Protein AF-A0A950DUD0-F1 (afdb_monomer_lite)

Foldseek 3Di:
DDQDFFLVSQLVPADPVCNVVSVVVVVVCCVVCVQWDWGADPSWIWTADPNHTAKTWHDDPPDIDIDGDDDDPDDDPPVCPVVDDDD

pLDDT: mean 88.32, std 12.58, range [46.16, 97.94]

Structure (mmCIF, N/CA/C/O backbone):
data_AF-A0A950DUD0-F1
#
_entry.id   AF-A0A950DUD0-F1
#
loop_
_atom_site.group_PDB
_atom_site.id
_atom_site.type_symbol
_atom_site.label_atom_id
_atom_site.label_alt_id
_atom_site.label_comp_id
_atom_site.label_asym_id
_atom_site.label_entity_id
_atom_site.label_seq_id
_atom_site.pdbx_PDB_ins_code
_atom_site.Cartn_x
_atom_site.Cartn_y
_atom_site.Cartn_z
_atom_site.occupancy
_atom_site.B_iso_or_equiv
_atom_site.auth_seq_id
_atom_site.auth_comp_id
_atom_site.auth_asym_id
_atom_site.auth_atom_id
_atom_site.pdbx_PDB_model_num
ATOM 1 N N . MET A 1 1 ? 7.369 0.479 18.270 1.00 53.06 1 MET A N 1
ATOM 2 C CA . MET A 1 1 ? 6.452 -0.322 17.432 1.00 53.06 1 MET A CA 1
ATOM 3 C C . MET A 1 1 ? 7.314 -1.077 16.443 1.00 53.06 1 MET A C 1
ATOM 5 O O . MET A 1 1 ? 8.215 -0.456 15.893 1.00 53.06 1 MET A O 1
ATOM 9 N N . ALA A 1 2 ? 7.130 -2.390 16.317 1.00 70.38 2 ALA A N 1
ATOM 10 C CA . ALA A 1 2 ? 7.887 -3.186 15.356 1.00 70.38 2 ALA A CA 1
ATOM 11 C C . ALA A 1 2 ? 7.491 -2.784 13.929 1.00 70.38 2 ALA A C 1
ATOM 13 O O . ALA A 1 2 ? 6.328 -2.463 13.679 1.00 70.38 2 ALA A O 1
ATOM 14 N N . THR A 1 3 ? 8.462 -2.755 13.021 1.00 81.12 3 THR A N 1
ATOM 15 C CA . THR A 1 3 ? 8.191 -2.616 11.589 1.00 81.12 3 THR A CA 1
ATOM 16 C C . THR A 1 3 ? 7.581 -3.934 11.112 1.00 81.12 3 THR A C 1
ATOM 18 O O . THR A 1 3 ? 8.231 -4.959 11.319 1.00 81.12 3 THR A O 1
ATOM 21 N N . PRO A 1 4 ? 6.380 -3.935 10.509 1.00 91.44 4 PRO A N 1
ATOM 22 C CA . PRO A 1 4 ? 5.789 -5.162 9.989 1.00 91.44 4 PRO A CA 1
ATOM 23 C C . PRO A 1 4 ? 6.689 -5.772 8.912 1.00 91.44 4 PRO A C 1
ATOM 25 O O . PRO A 1 4 ? 7.310 -5.041 8.131 1.00 91.44 4 PRO A O 1
ATOM 28 N N . ALA A 1 5 ? 6.782 -7.099 8.894 1.00 93.81 5 ALA A N 1
ATOM 29 C CA . ALA A 1 5 ? 7.632 -7.838 7.968 1.00 93.81 5 ALA A CA 1
ATOM 30 C C . ALA A 1 5 ? 7.096 -7.777 6.532 1.00 93.81 5 ALA A C 1
ATOM 32 O O . ALA A 1 5 ? 7.873 -7.707 5.578 1.00 93.81 5 ALA A O 1
ATOM 33 N N . ASP A 1 6 ? 5.773 -7.755 6.383 1.00 96.50 6 ASP A N 1
ATOM 34 C CA . ASP A 1 6 ? 5.084 -7.722 5.100 1.00 96.50 6 ASP A CA 1
ATOM 35 C C . ASP A 1 6 ? 3.746 -6.961 5.176 1.00 96.50 6 ASP A C 1
ATOM 37 O O . ASP A 1 6 ? 3.375 -6.363 6.193 1.00 96.50 6 ASP A O 1
ATOM 41 N N . VAL A 1 7 ? 3.040 -6.916 4.044 1.00 96.94 7 VAL A N 1
ATOM 42 C CA . VAL A 1 7 ? 1.765 -6.201 3.920 1.00 96.94 7 VAL A CA 1
ATOM 43 C C . VAL A 1 7 ? 0.625 -6.924 4.637 1.00 96.94 7 VAL A C 1
ATOM 45 O O . VAL A 1 7 ? -0.307 -6.257 5.083 1.00 96.94 7 VAL A O 1
ATOM 48 N N . ASP A 1 8 ? 0.684 -8.249 4.779 1.00 97.50 8 ASP A N 1
ATOM 49 C CA . ASP A 1 8 ? -0.318 -8.996 5.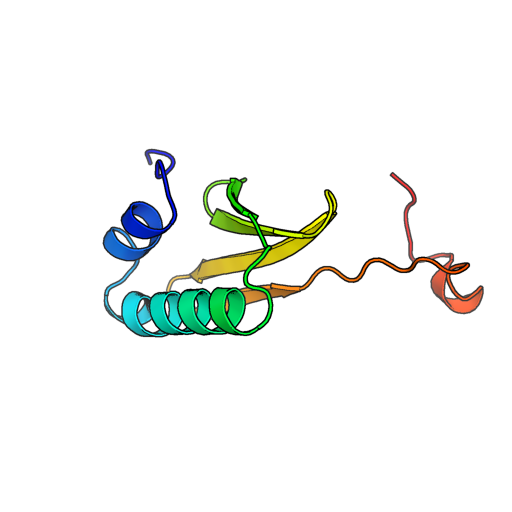541 1.00 97.50 8 ASP A CA 1
ATOM 50 C C . ASP A 1 8 ? -0.242 -8.614 7.020 1.00 97.50 8 ASP A C 1
ATOM 52 O O . ASP A 1 8 ? -1.241 -8.158 7.582 1.00 97.50 8 ASP A O 1
ATOM 56 N N . GLU A 1 9 ? 0.958 -8.650 7.602 1.00 97.06 9 GLU A N 1
ATOM 57 C CA . GLU A 1 9 ? 1.185 -8.232 8.985 1.00 97.06 9 GLU A CA 1
ATOM 58 C C . GLU A 1 9 ? 0.795 -6.763 9.196 1.00 97.06 9 GLU A C 1
ATOM 60 O O . GLU A 1 9 ? 0.124 -6.437 10.176 1.00 97.06 9 GLU A O 1
ATOM 65 N N . TYR A 1 10 ? 1.138 -5.872 8.254 1.00 97.06 10 TYR A N 1
ATOM 66 C CA . TYR A 1 10 ? 0.729 -4.465 8.319 1.00 97.06 10 TYR A CA 1
ATOM 67 C C . TYR A 1 10 ? -0.795 -4.302 8.416 1.00 97.06 10 TYR A C 1
ATOM 69 O O . TYR A 1 10 ? -1.288 -3.489 9.202 1.00 97.06 10 TYR A O 1
ATOM 77 N N . ILE A 1 11 ? -1.546 -5.049 7.604 1.00 97.06 11 ILE A N 1
ATOM 78 C CA . ILE A 1 11 ? -3.010 -4.988 7.586 1.00 97.06 11 ILE A CA 1
ATOM 79 C C . ILE A 1 11 ? -3.585 -5.586 8.871 1.00 97.06 11 ILE A C 1
ATOM 81 O O . ILE A 1 11 ? -4.515 -5.008 9.433 1.00 97.06 11 ILE A O 1
ATOM 85 N N . ASP A 1 12 ? -3.034 -6.696 9.354 1.00 96.38 12 ASP A N 1
ATOM 86 C CA . ASP A 1 12 ? -3.537 -7.396 10.539 1.00 96.38 12 ASP A CA 1
ATOM 87 C C . ASP A 1 12 ? -3.395 -6.557 11.817 1.00 96.38 12 ASP A C 1
ATOM 89 O O . ASP A 1 12 ? -4.294 -6.561 12.664 1.00 96.38 12 ASP A O 1
ATOM 93 N N . VAL A 1 13 ? -2.313 -5.776 11.936 1.00 95.00 13 VAL A N 1
ATOM 94 C CA . VAL A 1 13 ? -2.089 -4.875 13.083 1.00 95.00 13 VAL A CA 1
ATOM 95 C C . VAL A 1 13 ? -2.741 -3.497 12.920 1.00 95.00 13 VAL A C 1
ATOM 97 O O . VAL A 1 13 ? -2.764 -2.705 13.869 1.00 95.00 13 VAL A O 1
ATOM 100 N N . ALA A 1 14 ? -3.271 -3.178 11.736 1.00 94.81 14 ALA A N 1
ATOM 101 C CA . ALA A 1 14 ? -3.992 -1.932 11.509 1.00 94.81 14 ALA A CA 1
ATOM 102 C C . ALA A 1 14 ? -5.326 -1.913 12.273 1.00 94.81 14 ALA A C 1
ATOM 104 O O . ALA A 1 14 ? -5.873 -2.941 12.676 1.00 94.81 14 ALA A O 1
ATOM 105 N N . GLN A 1 15 ? -5.891 -0.715 12.449 1.00 93.88 15 GLN A N 1
ATOM 106 C CA . GLN A 1 15 ? -7.188 -0.568 13.109 1.00 93.88 15 GLN A CA 1
ATOM 107 C C . GLN A 1 15 ? -8.260 -1.397 12.384 1.00 93.88 15 GLN A C 1
ATOM 109 O O . GLN A 1 15 ? -8.335 -1.300 11.157 1.00 93.88 15 GLN A O 1
ATOM 114 N N . PRO A 1 16 ? -9.139 -2.128 13.101 1.00 94.69 16 PRO A N 1
ATOM 115 C CA . PRO A 1 16 ? -10.135 -3.010 12.485 1.00 94.69 16 PRO A CA 1
ATOM 116 C C . PRO A 1 16 ? -10.989 -2.335 11.405 1.00 94.69 16 PRO A C 1
ATOM 118 O O . PRO A 1 16 ? -11.301 -2.941 10.388 1.00 94.69 16 PRO A O 1
ATOM 121 N N . ALA A 1 17 ? -11.310 -1.050 11.587 1.00 94.19 17 ALA A N 1
ATOM 122 C CA . ALA A 1 17 ? -12.078 -0.270 10.619 1.00 94.19 17 ALA A CA 1
ATOM 123 C C . ALA A 1 17 ? -11.332 -0.002 9.294 1.00 94.19 17 ALA A C 1
ATOM 125 O O . ALA A 1 17 ? -11.972 0.189 8.265 1.00 94.19 17 ALA A O 1
ATOM 126 N N . ALA A 1 18 ? -9.995 0.016 9.302 1.00 95.88 18 ALA A N 1
ATOM 127 C CA . ALA A 1 18 ? -9.176 0.259 8.115 1.00 95.88 18 ALA A CA 1
ATOM 128 C C . ALA A 1 18 ? -8.858 -1.030 7.340 1.00 95.88 18 ALA A C 1
ATOM 130 O O . ALA A 1 18 ? -8.693 -0.972 6.123 1.00 95.88 18 ALA A O 1
ATOM 131 N N . GLN A 1 19 ? -8.796 -2.188 8.010 1.00 96.50 19 GLN A N 1
ATOM 132 C CA . GLN A 1 19 ? -8.367 -3.451 7.390 1.00 96.50 19 GLN A CA 1
ATOM 133 C C . GLN A 1 19 ? -9.136 -3.812 6.106 1.00 96.50 19 GLN A C 1
ATOM 135 O O . GLN A 1 19 ? -8.476 -4.151 5.122 1.00 96.50 19 GLN A O 1
ATOM 140 N N . PRO A 1 20 ? -10.483 -3.699 6.039 1.00 96.81 20 PRO A N 1
ATOM 141 C CA . PRO A 1 20 ? -11.221 -4.017 4.816 1.00 96.81 20 PRO A CA 1
ATOM 142 C C . PRO A 1 20 ? -10.796 -3.137 3.638 1.00 96.81 20 PRO A C 1
ATOM 144 O O . PRO A 1 20 ? -10.585 -3.636 2.534 1.00 96.81 20 PRO A O 1
ATOM 147 N N . LEU A 1 21 ? -10.606 -1.838 3.886 1.00 96.31 21 LEU A N 1
ATOM 148 C CA . LEU A 1 21 ? -10.204 -0.883 2.857 1.00 96.31 21 LEU A CA 1
ATOM 149 C C . LEU A 1 21 ? -8.761 -1.121 2.396 1.00 96.31 21 LEU A C 1
ATOM 151 O O . LEU A 1 21 ? -8.491 -1.060 1.201 1.00 96.31 21 LEU A O 1
ATOM 155 N N . LEU A 1 22 ? -7.846 -1.442 3.316 1.00 97.25 22 LEU A N 1
ATOM 156 C CA . LEU A 1 22 ? -6.454 -1.765 2.981 1.00 97.25 22 LEU A CA 1
ATOM 157 C C . LEU A 1 22 ? -6.350 -3.042 2.135 1.00 97.25 22 LEU A C 1
ATOM 159 O O . LEU A 1 22 ? -5.599 -3.071 1.158 1.00 97.25 22 LEU A O 1
ATOM 163 N N . ARG A 1 23 ? -7.116 -4.090 2.480 1.00 97.94 23 ARG A N 1
ATOM 164 C CA . ARG A 1 23 ? -7.163 -5.333 1.689 1.00 97.94 23 ARG A CA 1
ATOM 165 C C . ARG A 1 23 ? -7.710 -5.077 0.293 1.00 97.94 23 ARG A C 1
ATOM 167 O O . ARG A 1 23 ? -7.146 -5.585 -0.674 1.00 97.94 23 ARG A O 1
ATOM 174 N N . GLU A 1 24 ? -8.760 -4.267 0.184 1.00 97.19 24 GLU A N 1
ATOM 175 C CA . GLU A 1 24 ? -9.323 -3.903 -1.115 1.00 97.19 24 GLU A CA 1
ATOM 176 C C . GLU A 1 24 ? -8.325 -3.102 -1.957 1.00 97.19 24 GLU A C 1
ATOM 178 O O . GLU A 1 24 ? -8.128 -3.409 -3.131 1.00 97.19 24 GLU A O 1
ATOM 183 N N . PHE A 1 25 ? -7.607 -2.152 -1.352 1.00 95.56 25 PHE A N 1
ATOM 184 C CA . PHE A 1 25 ? -6.563 -1.396 -2.046 1.00 95.56 25 PHE A CA 1
ATOM 185 C C . PHE A 1 25 ? -5.444 -2.299 -2.573 1.00 95.56 25 PHE A C 1
ATOM 187 O O . PHE A 1 25 ? -5.101 -2.236 -3.755 1.00 95.56 25 PHE A O 1
ATOM 194 N N . ARG A 1 26 ? -4.923 -3.197 -1.729 1.00 97.31 26 ARG A N 1
ATOM 195 C CA . ARG A 1 26 ? -3.932 -4.209 -2.130 1.00 97.31 26 ARG A CA 1
ATOM 196 C C . ARG A 1 26 ? -4.436 -5.066 -3.290 1.00 97.31 26 ARG A C 1
ATOM 198 O O . ARG A 1 26 ? -3.697 -5.294 -4.247 1.00 97.31 26 ARG A O 1
ATOM 205 N N . ARG A 1 27 ? -5.690 -5.530 -3.226 1.00 97.94 27 ARG A N 1
ATOM 206 C CA . ARG A 1 27 ? -6.313 -6.335 -4.287 1.00 97.94 27 ARG A CA 1
ATOM 207 C C . ARG A 1 27 ? -6.380 -5.563 -5.604 1.00 97.94 27 ARG A C 1
ATOM 209 O O . ARG A 1 27 ? -6.010 -6.113 -6.638 1.00 97.94 27 ARG A O 1
ATOM 216 N N . LEU A 1 28 ? -6.824 -4.307 -5.565 1.00 96.94 28 LEU A N 1
ATOM 217 C CA . LEU A 1 28 ? -6.929 -3.448 -6.745 1.00 96.94 28 LEU A CA 1
ATOM 218 C C . LEU A 1 28 ? -5.563 -3.189 -7.384 1.00 96.94 28 LEU A C 1
ATOM 220 O O . LEU A 1 28 ? -5.437 -3.332 -8.596 1.00 96.94 28 LEU A O 1
ATOM 224 N N . ILE A 1 29 ? -4.534 -2.888 -6.586 1.00 95.31 29 ILE A N 1
ATOM 225 C CA . ILE A 1 29 ? -3.173 -2.666 -7.099 1.00 95.31 29 ILE A CA 1
ATOM 226 C C . ILE A 1 29 ? -2.651 -3.929 -7.792 1.00 95.31 29 ILE A C 1
ATOM 228 O O . ILE A 1 29 ? -2.205 -3.857 -8.934 1.00 95.31 29 ILE A O 1
ATOM 232 N N . ARG A 1 30 ? -2.765 -5.095 -7.141 1.00 96.06 30 ARG A N 1
ATOM 233 C CA . ARG A 1 30 ? -2.290 -6.373 -7.701 1.00 96.06 30 ARG A CA 1
ATOM 234 C C . ARG A 1 30 ? -3.074 -6.820 -8.936 1.00 96.06 30 ARG A C 1
ATOM 236 O O . ARG A 1 30 ? -2.523 -7.532 -9.766 1.00 96.06 30 ARG A O 1
ATOM 243 N N . ALA A 1 31 ? -4.342 -6.429 -9.058 1.00 97.56 31 ALA A N 1
ATOM 244 C CA . ALA A 1 31 ? -5.141 -6.692 -10.251 1.00 97.56 31 ALA A CA 1
ATOM 245 C C . ALA A 1 31 ? -4.789 -5.742 -11.407 1.00 97.56 31 ALA A C 1
ATOM 247 O O . ALA A 1 31 ? -4.757 -6.170 -12.556 1.00 97.56 31 ALA A O 1
ATOM 248 N N . ALA A 1 32 ? -4.531 -4.466 -11.107 1.00 95.81 32 ALA A N 1
ATOM 249 C CA . ALA A 1 32 ? -4.211 -3.455 -12.109 1.00 95.81 32 ALA A CA 1
ATOM 250 C C . ALA A 1 32 ? -2.777 -3.583 -12.644 1.00 95.81 32 ALA A C 1
ATOM 252 O O . ALA A 1 32 ? -2.550 -3.368 -13.832 1.00 95.81 32 ALA A O 1
ATOM 253 N N . VAL A 1 33 ? -1.821 -3.928 -11.775 1.00 95.00 33 VAL A N 1
ATOM 254 C CA . VAL A 1 33 ? -0.398 -4.069 -12.117 1.00 95.00 33 VAL A CA 1
ATOM 255 C C . VAL A 1 33 ? 0.162 -5.350 -11.480 1.00 95.00 33 VAL A C 1
ATOM 257 O O . VAL A 1 33 ? 0.823 -5.290 -10.440 1.00 95.00 33 VAL A O 1
ATOM 260 N N . PRO A 1 34 ? -0.110 -6.533 -12.064 1.00 95.31 34 PRO A N 1
ATOM 261 C CA . PRO A 1 34 ? 0.305 -7.821 -11.501 1.00 95.31 34 PRO A CA 1
ATOM 262 C C . PRO A 1 34 ? 1.819 -7.986 -11.334 1.00 95.31 34 PRO A C 1
ATOM 264 O O . PRO A 1 34 ? 2.260 -8.757 -10.483 1.00 95.31 34 PRO A O 1
ATOM 267 N N . GLU A 1 35 ? 2.618 -7.274 -12.130 1.00 95.44 35 GLU A N 1
ATOM 268 C CA . GLU A 1 35 ? 4.082 -7.315 -12.086 1.00 95.44 35 GLU A CA 1
ATOM 269 C C . GLU A 1 35 ? 4.688 -6.339 -11.065 1.00 95.44 35 GLU A C 1
ATOM 271 O O . GLU A 1 35 ? 5.913 -6.274 -10.934 1.00 95.44 35 GLU A O 1
ATOM 276 N N . ALA A 1 36 ? 3.866 -5.556 -10.356 1.00 95.88 36 ALA A N 1
ATOM 277 C CA . ALA A 1 36 ? 4.354 -4.697 -9.287 1.00 95.88 36 ALA A CA 1
ATOM 278 C C . ALA A 1 36 ? 4.886 -5.542 -8.119 1.00 95.88 36 ALA A C 1
ATOM 280 O O . ALA A 1 36 ? 4.226 -6.472 -7.647 1.00 95.88 36 ALA A O 1
ATOM 281 N N . SER A 1 37 ? 6.073 -5.199 -7.621 1.00 96.06 37 SER A N 1
ATOM 282 C CA . SER A 1 37 ? 6.651 -5.836 -6.445 1.00 96.06 37 SER A CA 1
ATOM 283 C C . SER A 1 37 ? 6.140 -5.171 -5.172 1.00 96.06 37 SER A C 1
ATOM 285 O O . SER A 1 37 ? 6.181 -3.953 -5.010 1.00 96.06 37 SER A O 1
ATOM 287 N N . GLU A 1 38 ? 5.643 -5.998 -4.260 1.00 96.44 38 GLU A N 1
ATOM 288 C CA . GLU A 1 38 ? 5.108 -5.588 -2.968 1.00 96.44 38 GLU A CA 1
ATOM 289 C C . GLU A 1 38 ? 6.194 -5.676 -1.887 1.00 96.44 38 GLU A C 1
ATOM 291 O O . GLU A 1 38 ? 6.910 -6.674 -1.792 1.00 96.44 38 GLU A O 1
ATOM 296 N N . ARG A 1 39 ? 6.318 -4.633 -1.059 1.00 95.75 39 ARG A N 1
ATOM 297 C CA . ARG A 1 39 ? 7.261 -4.573 0.070 1.00 95.75 39 ARG A CA 1
ATOM 298 C C . ARG A 1 39 ? 6.773 -3.632 1.167 1.00 95.75 39 ARG A C 1
ATOM 300 O O . ARG A 1 39 ? 5.896 -2.798 0.944 1.00 95.75 39 ARG A O 1
ATOM 307 N N . ILE A 1 40 ? 7.425 -3.690 2.325 1.00 96.06 40 ILE A N 1
ATOM 308 C CA . ILE A 1 40 ? 7.321 -2.657 3.359 1.00 96.06 40 ILE A CA 1
ATOM 309 C C . ILE A 1 40 ? 8.463 -1.649 3.189 1.00 96.06 40 ILE A C 1
ATOM 311 O O . ILE A 1 40 ? 9.639 -2.008 3.131 1.00 96.06 40 ILE A O 1
ATOM 315 N N . SER A 1 41 ? 8.121 -0.365 3.092 1.00 94.19 41 SER A N 1
ATOM 316 C CA . SER A 1 41 ? 9.075 0.750 3.096 1.00 94.19 41 SER A CA 1
ATOM 317 C C . SER A 1 41 ? 8.526 1.868 3.969 1.00 94.19 41 SER A C 1
ATOM 319 O O . SER A 1 41 ? 7.335 2.156 3.925 1.00 94.19 41 SER A O 1
ATOM 321 N N . TYR A 1 42 ? 9.377 2.488 4.790 1.00 91.62 42 TYR A N 1
ATOM 322 C CA . TYR A 1 42 ? 8.947 3.496 5.774 1.00 91.62 42 TYR A CA 1
ATOM 323 C C . TYR A 1 42 ? 7.824 3.001 6.711 1.00 91.62 42 TYR A C 1
ATOM 325 O O . TYR A 1 42 ? 6.994 3.782 7.164 1.00 91.62 42 TYR A O 1
ATOM 333 N N . GLY A 1 43 ? 7.779 1.689 6.978 1.00 93.38 43 GLY A N 1
ATOM 334 C CA . GLY A 1 43 ? 6.725 1.061 7.780 1.00 93.38 43 GLY A CA 1
ATOM 335 C C . GLY A 1 43 ? 5.356 0.995 7.098 1.00 93.38 43 GLY A C 1
ATOM 336 O O . GLY A 1 43 ? 4.359 0.829 7.792 1.00 93.38 43 GLY A O 1
ATOM 337 N N . MET A 1 44 ? 5.288 1.145 5.771 1.00 94.94 44 MET A N 1
ATOM 338 C CA . MET A 1 44 ? 4.045 1.167 4.997 1.00 94.94 44 MET A CA 1
ATOM 339 C C . MET A 1 44 ? 4.116 0.227 3.781 1.00 94.94 44 MET A C 1
ATOM 341 O O . MET A 1 44 ? 5.188 0.092 3.173 1.00 94.94 44 MET A O 1
ATOM 345 N N . PRO A 1 45 ? 2.986 -0.375 3.373 1.00 97.38 45 PRO A N 1
ATOM 346 C CA . PRO A 1 45 ? 2.850 -1.061 2.096 1.00 97.38 45 PRO A CA 1
ATOM 347 C C . PRO A 1 45 ? 3.261 -0.169 0.929 1.00 97.38 45 PRO A C 1
ATOM 349 O O . PRO A 1 45 ? 2.808 0.969 0.791 1.00 97.38 45 PRO A O 1
ATOM 352 N N . THR A 1 46 ? 4.156 -0.696 0.105 1.00 96.94 46 THR A N 1
ATOM 353 C CA . THR A 1 46 ? 4.796 0.006 -1.001 1.00 96.94 46 THR A CA 1
ATOM 354 C C . THR A 1 46 ? 4.870 -0.918 -2.206 1.00 96.94 46 THR A C 1
ATOM 356 O O . THR A 1 46 ? 5.276 -2.073 -2.072 1.00 96.94 46 THR A O 1
ATOM 359 N N . TYR A 1 47 ? 4.513 -0.389 -3.372 1.00 97.00 47 TYR A N 1
ATOM 360 C CA . TYR A 1 47 ? 4.520 -1.110 -4.637 1.00 97.00 47 TYR A CA 1
ATOM 361 C C . TYR A 1 47 ? 5.471 -0.424 -5.603 1.00 97.00 47 TYR A C 1
ATOM 363 O O . TYR A 1 47 ? 5.316 0.766 -5.898 1.00 97.00 47 TYR A O 1
ATOM 371 N N . ASP A 1 48 ? 6.440 -1.187 -6.095 1.00 95.06 48 ASP A N 1
ATOM 372 C CA . ASP A 1 48 ? 7.383 -0.747 -7.114 1.00 95.06 48 ASP A CA 1
ATOM 373 C C . ASP A 1 48 ? 7.036 -1.426 -8.450 1.00 95.06 48 ASP A C 1
ATOM 375 O O . ASP A 1 48 ? 6.714 -2.610 -8.498 1.00 95.06 48 ASP A O 1
ATOM 379 N N . TYR A 1 49 ? 7.109 -0.692 -9.555 1.00 94.00 49 TYR A N 1
ATOM 380 C CA . TYR A 1 49 ? 6.921 -1.209 -10.908 1.00 94.00 49 TYR A CA 1
ATOM 381 C C . TYR A 1 49 ? 8.111 -0.789 -11.768 1.00 94.00 49 TYR A C 1
ATOM 383 O O . TYR A 1 49 ? 8.498 0.376 -11.771 1.00 94.00 49 TYR A O 1
ATOM 391 N N . ARG A 1 50 ? 8.731 -1.748 -12.471 1.00 91.50 50 ARG A N 1
ATOM 392 C CA . ARG A 1 50 ? 9.909 -1.515 -13.338 1.00 91.50 50 ARG A CA 1
ATOM 393 C C . ARG A 1 50 ? 11.053 -0.738 -12.659 1.00 91.50 50 ARG A C 1
ATOM 395 O O . ARG A 1 50 ? 11.718 0.080 -13.281 1.00 91.50 50 ARG A O 1
ATOM 402 N N . GLY A 1 51 ? 11.292 -1.004 -11.374 1.00 88.56 51 GLY A N 1
ATOM 403 C CA . GLY A 1 51 ? 12.361 -0.360 -10.599 1.00 88.56 51 GLY A CA 1
ATOM 404 C C . GLY A 1 51 ? 12.018 1.032 -10.058 1.00 88.56 51 GLY A C 1
ATOM 405 O O . GLY A 1 51 ? 12.841 1.629 -9.369 1.00 88.56 51 GLY A O 1
ATOM 406 N N . GLN A 1 52 ? 10.807 1.528 -10.311 1.00 90.88 52 GLN A N 1
ATOM 407 C CA . GLN A 1 52 ? 10.315 2.814 -9.831 1.00 90.88 52 GLN A CA 1
ATOM 408 C C . GLN A 1 52 ? 9.166 2.631 -8.840 1.00 90.88 52 GLN A C 1
ATOM 410 O O . GLN A 1 52 ? 8.378 1.694 -8.936 1.00 90.88 52 GLN A O 1
ATOM 415 N N . ARG A 1 53 ? 9.045 3.547 -7.880 1.00 92.75 53 ARG A N 1
ATOM 416 C CA . ARG A 1 53 ? 7.965 3.505 -6.892 1.00 92.75 53 ARG A CA 1
ATOM 417 C C . ARG A 1 53 ? 6.650 3.941 -7.515 1.00 92.75 53 ARG A C 1
ATOM 419 O O . ARG A 1 53 ? 6.559 5.073 -7.968 1.00 92.75 53 ARG A O 1
ATOM 426 N N . LEU A 1 54 ? 5.643 3.079 -7.503 1.00 93.75 54 LEU A N 1
ATOM 427 C CA . LEU A 1 54 ? 4.350 3.358 -8.119 1.00 93.75 54 LEU A CA 1
ATOM 428 C C . LEU A 1 54 ? 3.368 3.959 -7.110 1.00 93.75 54 LEU A C 1
ATOM 430 O O . LEU A 1 54 ? 2.830 5.047 -7.311 1.00 93.75 54 LEU A O 1
ATOM 434 N N . VAL A 1 55 ? 3.130 3.244 -6.010 1.00 95.50 55 VAL A N 1
ATOM 435 C CA . VAL A 1 55 ? 2.132 3.639 -5.014 1.00 95.50 55 VAL A CA 1
ATOM 436 C C . VAL A 1 55 ? 2.509 3.140 -3.627 1.00 95.50 55 VAL A C 1
ATOM 438 O O . VAL A 1 55 ? 3.070 2.056 -3.464 1.00 95.50 55 VAL A O 1
ATOM 441 N N . LEU A 1 56 ? 2.188 3.938 -2.616 1.00 95.62 56 LEU A N 1
ATOM 442 C CA . LEU A 1 56 ? 2.197 3.531 -1.216 1.00 95.62 56 LEU A CA 1
ATOM 443 C C . LEU A 1 56 ? 0.831 3.825 -0.614 1.00 95.62 56 LEU A C 1
ATOM 445 O O . LEU A 1 56 ? 0.129 4.735 -1.061 1.00 95.62 56 LEU A O 1
ATOM 449 N N . PHE A 1 57 ? 0.473 3.115 0.444 1.00 96.44 57 PHE A N 1
ATOM 450 C CA . PHE A 1 57 ? -0.696 3.476 1.233 1.00 96.44 57 PHE A CA 1
ATOM 451 C C . PHE A 1 57 ? -0.464 3.220 2.713 1.00 96.44 57 PHE A C 1
ATOM 453 O O . PHE A 1 57 ? 0.389 2.421 3.096 1.00 96.44 57 PHE A O 1
ATOM 460 N N . SER A 1 58 ? -1.220 3.915 3.557 1.00 95.75 58 SER A N 1
ATOM 461 C CA . SER A 1 58 ? -1.107 3.782 5.005 1.00 95.75 58 SER A CA 1
ATOM 462 C C . SER A 1 58 ? -2.431 3.978 5.725 1.00 95.75 58 SER A C 1
ATOM 464 O O . SER A 1 58 ? -3.333 4.661 5.247 1.00 95.75 58 SER A O 1
ATOM 466 N N . ALA A 1 59 ? -2.552 3.371 6.899 1.00 95.81 59 ALA A N 1
ATOM 467 C CA . ALA A 1 59 ? -3.683 3.526 7.793 1.00 95.81 59 ALA A CA 1
ATOM 468 C C . ALA A 1 59 ? -3.416 4.633 8.818 1.00 95.81 59 ALA A C 1
ATOM 470 O O . ALA A 1 59 ? -2.460 4.576 9.594 1.00 95.81 59 ALA A O 1
ATOM 471 N N . ALA A 1 60 ? -4.311 5.613 8.865 1.00 90.94 60 ALA A N 1
ATOM 472 C CA . ALA A 1 60 ? -4.409 6.593 9.935 1.00 90.94 60 ALA A CA 1
ATOM 473 C C . ALA A 1 60 ? -5.640 6.301 10.808 1.00 90.94 60 ALA A C 1
ATOM 475 O O . ALA A 1 60 ? -6.485 5.471 10.485 1.00 90.94 60 ALA A O 1
ATOM 476 N N . LYS A 1 61 ? -5.790 7.033 11.920 1.00 87.75 61 LYS A N 1
ATOM 477 C CA . LYS A 1 61 ? -6.874 6.796 12.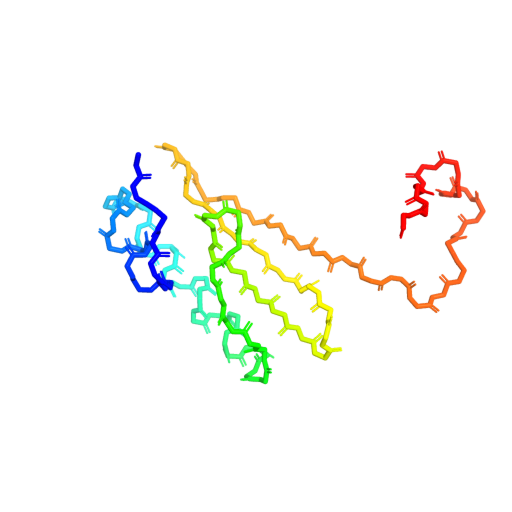896 1.00 87.75 61 LYS A CA 1
ATOM 478 C C . LYS A 1 61 ? -8.297 6.905 12.332 1.00 87.75 61 LYS A C 1
ATOM 480 O O . LYS A 1 61 ? -9.234 6.440 12.965 1.00 87.75 61 LYS A O 1
ATOM 485 N N . LYS A 1 62 ? -8.484 7.628 11.227 1.00 90.12 62 LYS A N 1
ATOM 486 C CA . LYS A 1 62 ? -9.811 7.934 10.664 1.00 90.12 62 LYS A CA 1
ATOM 487 C C . LYS A 1 62 ? -9.879 7.788 9.144 1.00 90.12 62 LYS A C 1
ATOM 489 O O . LYS A 1 62 ? -10.921 8.067 8.567 1.00 90.12 62 LYS A O 1
ATOM 494 N N . HIS A 1 63 ? -8.775 7.433 8.494 1.00 91.19 63 HIS A N 1
ATOM 495 C CA . HIS A 1 63 ? -8.690 7.365 7.039 1.00 91.19 63 HIS A CA 1
ATOM 496 C C . HIS A 1 63 ? -7.551 6.444 6.607 1.00 91.19 63 HIS A C 1
ATOM 498 O O . HIS A 1 63 ? -6.669 6.118 7.402 1.00 91.19 63 HIS A O 1
ATOM 504 N N . VAL A 1 64 ? -7.568 6.066 5.332 1.00 94.88 64 VAL A N 1
ATOM 505 C CA . VAL A 1 64 ? -6.434 5.461 4.635 1.00 94.88 64 VAL A CA 1
ATOM 506 C C . VAL A 1 64 ? -5.863 6.513 3.693 1.00 94.88 64 VAL A C 1
ATOM 508 O O . VAL A 1 64 ? -6.610 7.135 2.938 1.00 94.88 64 VAL A O 1
ATOM 511 N N . SER A 1 65 ? -4.557 6.733 3.767 1.00 95.00 65 SER A N 1
ATOM 512 C CA . SER A 1 65 ? -3.827 7.623 2.870 1.00 95.00 65 SER A CA 1
ATOM 513 C C . SER A 1 65 ? -3.269 6.827 1.704 1.00 95.00 65 SER A C 1
ATOM 515 O O . SER A 1 65 ? -2.786 5.712 1.891 1.00 95.00 65 SER A O 1
ATOM 517 N N . VAL A 1 66 ? -3.302 7.416 0.513 1.00 94.19 66 VAL A N 1
ATOM 518 C CA . VAL A 1 66 ? -2.775 6.821 -0.717 1.00 94.19 66 VAL A CA 1
ATOM 519 C C . VAL A 1 66 ? -1.835 7.827 -1.355 1.00 94.19 66 VAL A C 1
ATOM 521 O O . VAL A 1 66 ? -2.201 8.980 -1.574 1.00 94.19 66 VAL A O 1
ATOM 524 N N . TYR A 1 67 ? -0.624 7.378 -1.649 1.00 93.25 67 TYR A N 1
ATOM 525 C CA . TYR A 1 67 ? 0.442 8.177 -2.227 1.00 93.25 67 TYR A CA 1
ATOM 526 C C . TYR A 1 67 ? 0.756 7.595 -3.599 1.00 93.25 67 TYR A C 1
ATOM 528 O O . TYR A 1 67 ? 1.495 6.618 -3.704 1.00 93.25 67 TYR A O 1
ATOM 536 N N . ALA A 1 68 ? 0.152 8.160 -4.642 1.00 89.38 68 ALA A N 1
ATOM 537 C CA . ALA A 1 68 ? 0.475 7.821 -6.021 1.00 89.38 68 ALA A CA 1
ATOM 538 C C . ALA A 1 68 ? 1.675 8.659 -6.465 1.00 89.38 68 ALA A C 1
ATOM 540 O O . ALA A 1 68 ? 1.648 9.886 -6.353 1.00 89.38 68 ALA A O 1
ATOM 541 N N . LEU A 1 69 ? 2.726 7.997 -6.939 1.00 87.44 69 LEU A N 1
ATOM 542 C CA . LEU A 1 69 ? 3.894 8.679 -7.473 1.00 87.44 69 LEU A CA 1
ATOM 543 C C . LEU A 1 69 ? 3.791 8.696 -8.991 1.00 87.44 69 LEU A C 1
ATOM 545 O O . LEU A 1 69 ? 3.543 7.674 -9.629 1.00 87.44 69 LEU A O 1
ATOM 549 N N . VAL A 1 70 ? 3.984 9.881 -9.554 1.00 79.75 70 VAL A N 1
ATOM 550 C CA . VAL A 1 70 ? 4.016 10.085 -10.997 1.00 79.75 70 VAL A CA 1
ATOM 551 C C . VAL A 1 70 ? 5.474 10.236 -11.394 1.00 79.75 70 VAL A C 1
ATOM 553 O O . VAL A 1 70 ? 6.162 11.126 -10.896 1.00 79.75 70 VAL A O 1
ATOM 556 N N . HIS A 1 71 ? 5.937 9.360 -12.281 1.00 75.00 71 HIS A N 1
ATOM 557 C CA . HIS A 1 71 ? 7.229 9.515 -12.943 1.00 75.00 71 HIS A CA 1
ATOM 558 C C . HIS A 1 71 ? 6.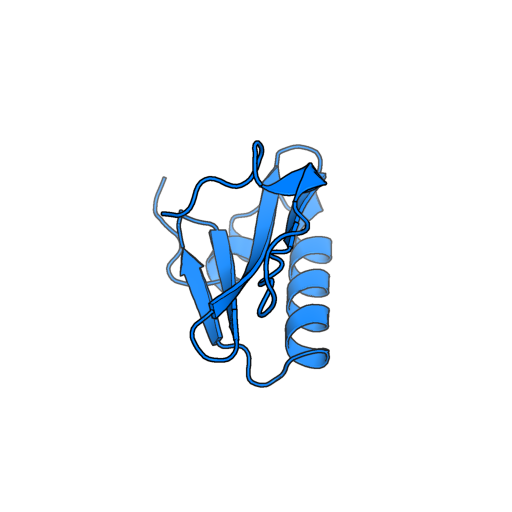980 10.265 -14.243 1.00 75.00 71 HIS A C 1
ATOM 560 O O . HIS A 1 71 ? 6.142 9.857 -15.045 1.00 75.00 71 HIS A O 1
ATOM 566 N N . ILE A 1 72 ? 7.646 11.403 -14.410 1.00 71.94 72 ILE A N 1
ATOM 567 C CA . ILE A 1 72 ? 7.546 12.212 -15.621 1.00 71.94 72 ILE A CA 1
ATOM 568 C C . ILE A 1 72 ? 8.791 11.894 -16.453 1.00 71.94 72 ILE A C 1
ATOM 570 O O . ILE A 1 72 ? 9.874 12.382 -16.152 1.00 71.94 72 ILE A O 1
ATOM 574 N N . ASP A 1 73 ? 8.636 11.053 -17.482 1.00 65.88 73 ASP A N 1
ATOM 575 C CA . ASP A 1 73 ? 9.721 10.667 -18.408 1.00 65.88 73 ASP A CA 1
ATOM 576 C C . ASP A 1 73 ? 10.097 11.786 -19.404 1.00 65.88 73 ASP A C 1
ATOM 578 O O . ASP A 1 73 ? 11.034 11.660 -20.194 1.00 65.88 73 ASP A O 1
ATOM 582 N N . HIS A 1 74 ? 9.353 12.893 -19.390 1.00 65.31 74 HIS A N 1
ATOM 583 C CA . HIS A 1 74 ? 9.563 14.054 -20.248 1.00 65.31 74 HIS A CA 1
ATOM 584 C C . HIS A 1 74 ? 10.077 15.252 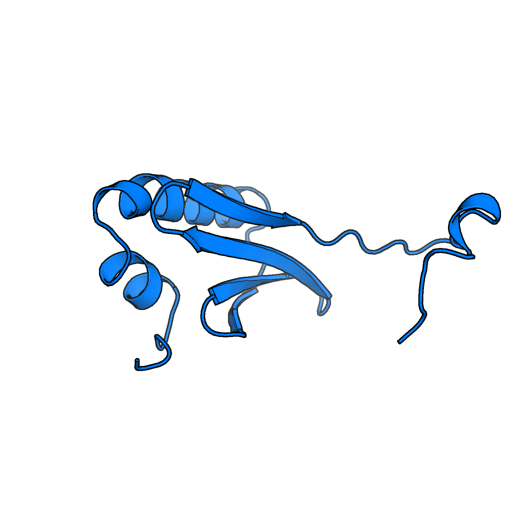-19.453 1.00 65.31 74 HIS A C 1
ATOM 586 O O . HIS A 1 74 ? 9.960 15.300 -18.230 1.00 65.31 74 HIS A O 1
ATOM 592 N N . ALA A 1 75 ? 10.629 16.240 -20.164 1.00 65.19 75 ALA A N 1
ATOM 593 C CA . ALA A 1 75 ? 11.000 17.511 -19.561 1.00 65.19 75 ALA A CA 1
ATOM 594 C C . ALA A 1 75 ? 9.811 18.052 -18.758 1.00 65.19 75 ALA A C 1
ATOM 596 O O . ALA A 1 75 ? 8.713 18.220 -19.297 1.00 65.19 75 ALA A O 1
ATOM 597 N N . VAL A 1 76 ? 10.035 18.278 -17.462 1.00 69.44 76 VAL A N 1
ATOM 598 C CA . VAL A 1 76 ? 9.079 18.963 -16.594 1.00 69.44 76 VAL A CA 1
ATOM 599 C C . VAL A 1 76 ? 8.687 20.260 -17.309 1.00 69.44 76 VAL A C 1
ATOM 601 O O . VAL A 1 76 ? 9.594 20.996 -17.709 1.00 69.44 76 VAL A O 1
ATOM 604 N N . PRO A 1 77 ? 7.383 20.536 -17.522 1.00 70.19 77 PRO A N 1
ATOM 605 C CA . PRO A 1 77 ? 6.950 21.789 -18.127 1.00 70.19 77 PRO A CA 1
ATOM 606 C C . PRO A 1 77 ? 7.645 22.959 -17.434 1.00 70.19 77 PRO A C 1
ATOM 608 O O . PRO A 1 77 ? 7.751 22.952 -16.209 1.00 70.19 77 PRO A O 1
ATOM 611 N N . GLU A 1 78 ? 8.123 23.948 -18.189 1.00 74.69 78 GLU A N 1
ATOM 612 C CA . GLU A 1 78 ? 8.922 25.056 -17.638 1.00 74.69 78 GLU A CA 1
ATOM 613 C C . GLU A 1 78 ? 8.210 25.751 -16.461 1.00 74.69 78 GLU A C 1
ATOM 615 O O . GLU A 1 78 ? 8.828 26.092 -15.456 1.00 74.69 78 GLU A O 1
ATOM 620 N N . GLU A 1 79 ? 6.878 25.822 -16.521 1.00 78.44 79 GLU A N 1
ATOM 621 C CA . GLU A 1 79 ? 6.000 26.363 -15.475 1.00 78.44 79 GLU A CA 1
ATOM 622 C C . GLU A 1 79 ? 6.078 25.605 -14.135 1.00 78.44 79 GLU A C 1
ATOM 624 O O . GLU A 1 79 ? 5.809 26.163 -13.070 1.00 78.44 79 GLU A O 1
ATOM 629 N N . LEU A 1 80 ? 6.463 24.328 -14.169 1.00 72.31 80 LEU A N 1
ATOM 630 C CA . LEU A 1 80 ? 6.620 23.465 -13.000 1.00 72.31 80 LEU A CA 1
ATOM 631 C C . LEU A 1 80 ? 8.085 23.297 -12.582 1.00 72.31 80 LEU A C 1
ATOM 633 O O . LEU A 1 80 ? 8.335 22.797 -11.487 1.00 72.31 80 LEU A O 1
ATOM 637 N N . ALA A 1 81 ? 9.051 23.747 -13.389 1.00 70.19 81 ALA A N 1
ATOM 638 C CA . ALA A 1 81 ? 10.479 23.557 -13.123 1.00 70.19 81 ALA A CA 1
ATOM 639 C C . ALA A 1 81 ? 10.934 24.186 -11.791 1.00 70.19 81 ALA A C 1
ATOM 641 O O . ALA A 1 81 ? 11.776 23.619 -11.103 1.00 70.19 81 ALA A O 1
ATOM 642 N N . GLY A 1 82 ? 10.326 25.303 -11.370 1.00 76.69 82 GLY A N 1
ATOM 643 C CA . GLY A 1 82 ? 10.597 25.924 -10.064 1.00 76.69 82 GLY A CA 1
ATOM 644 C C . GLY A 1 82 ? 10.038 25.159 -8.854 1.00 76.69 82 GLY A C 1
ATOM 645 O O . GLY A 1 82 ? 10.385 25.481 -7.722 1.00 76.69 82 GLY A O 1
ATOM 646 N N . ASN A 1 83 ? 9.180 24.160 -9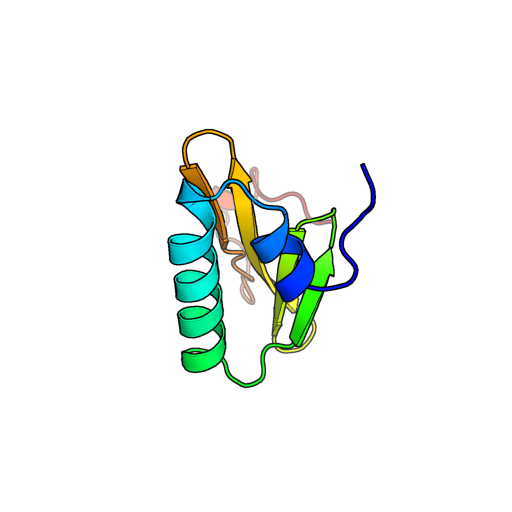.082 1.00 71.19 83 ASN A N 1
ATOM 647 C CA . ASN A 1 83 ? 8.498 23.380 -8.043 1.00 71.19 83 ASN A CA 1
ATOM 648 C C . ASN A 1 83 ? 8.955 21.911 -7.997 1.00 71.19 83 ASN A C 1
ATOM 650 O O . ASN A 1 83 ? 8.457 21.146 -7.171 1.00 71.19 83 ASN A O 1
ATOM 654 N N . VAL A 1 84 ? 9.876 21.500 -8.878 1.00 61.75 84 VAL A N 1
ATOM 655 C CA . VAL A 1 84 ? 10.392 20.127 -8.943 1.00 61.75 84 VAL A CA 1
ATOM 656 C C . VAL A 1 84 ? 11.868 20.118 -8.558 1.00 61.75 84 VAL A C 1
ATOM 658 O O . VAL A 1 84 ? 12.743 20.447 -9.354 1.00 61.75 84 VAL A O 1
ATOM 661 N N . GLU A 1 85 ? 12.156 19.705 -7.326 1.00 55.47 85 GLU A N 1
ATOM 662 C CA . GLU A 1 85 ? 13.527 19.475 -6.869 1.00 55.47 85 GLU A CA 1
ATOM 663 C C . GLU A 1 85 ? 14.033 18.153 -7.473 1.00 55.47 85 GLU A C 1
ATOM 665 O O . GLU A 1 85 ? 13.502 17.082 -7.173 1.00 55.47 85 GLU A O 1
ATOM 670 N N . HIS A 1 86 ? 15.032 18.215 -8.359 1.00 51.81 86 HIS A N 1
ATOM 671 C CA . HIS A 1 86 ? 15.735 17.014 -8.818 1.00 51.81 86 HIS A CA 1
ATOM 672 C C . HIS A 1 86 ? 16.612 16.504 -7.667 1.00 51.81 86 HIS A C 1
ATOM 674 O O . HIS A 1 86 ? 17.546 17.193 -7.253 1.00 51.81 86 HIS A O 1
ATOM 680 N N . ARG A 1 87 ? 16.298 15.318 -7.140 1.00 46.16 87 ARG A N 1
ATOM 681 C CA . ARG A 1 87 ? 17.149 14.576 -6.202 1.00 46.16 87 ARG A CA 1
ATOM 682 C C . ARG A 1 87 ? 17.761 13.360 -6.866 1.00 46.16 87 ARG A C 1
ATOM 684 O O . ARG A 1 87 ? 17.029 12.693 -7.628 1.00 46.16 87 ARG A O 1
#

Radius of gyration: 15.09 Å; chains: 1; bounding box: 29×35×38 Å

Secondary structure (DSSP, 8-state):
-PPPSSHHHHHHHS-TTTHHHHHHHHHHHHHH-TTPEEEEETTEEEEEETTEEEEEEEE-SS-EEEEEPPP--SPPPHHHHTT----

Sequence (87 aa):
MATPADVDEYIDVAQPAAQPLLREFRRLIRAAVPEASERIS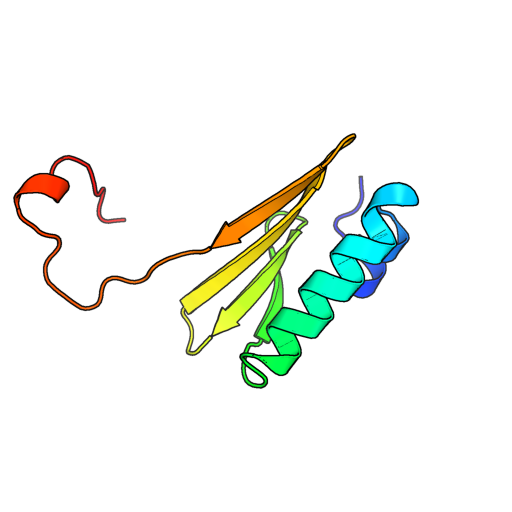YGMPTYDYRGQRLVLFSAAKKHVSVYALVHIDHAVPEELAGNVEHR